Protein AF-A0A8J8MHI5-F1 (afdb_monomer)

Organism: NCBI:txid1348613

Foldseek 3Di:
DDPVLVVLVVLLVVLVVQLVLLVDVVSVVVQCVPPPDDPVSSVLSNVVSVLSNVLSVCVVVVVNVVSVVSVVVNVVVVVVVVVVVVVVVVVVVVVVVVVVVVVVVVVVVVVVVVVVVVVVVVVVVVVVVPCDVVVVVVVVPPPVDDDVVRVVVVVVD

Solvent-accessible surface area (backbone atoms only — not comparable to full-atom values): 8603 Å² total; per-residue (Å²): 136,55,74,69,56,55,52,42,52,51,49,32,51,49,15,50,49,43,38,58,38,56,72,36,72,68,43,50,48,55,46,38,73,73,64,48,93,46,76,64,52,50,52,49,47,35,51,52,14,49,49,42,36,52,39,38,53,29,52,74,74,65,42,52,70,61,34,53,52,52,51,50,55,51,50,54,53,50,54,51,50,52,56,55,47,56,54,51,53,50,50,55,52,51,50,53,52,51,50,53,52,50,52,52,52,51,50,52,52,54,50,50,53,52,49,52,53,49,49,54,51,49,53,50,51,50,51,61,67,65,56,48,70,63,68,61,48,56,66,71,69,64,75,79,67,76,51,74,66,56,53,55,56,63,75,72,111

Secondary structure (DSSP, 8-state):
--HHHHHHHHHHHHHHHHHHHTTSHHHHHHHHHHH-S-HHHHHHHHHHHHHHHHHHHHHHHT-HHHHHHHHHHHHHHHHHHHHHHHHHHHHHHHHHHHHHHHHHHHHHHHHHHHHHHHHHHHHHHHHHHHS-HHHHHHTTS---PPPHHHHHHHTT-

Sequence (157 aa):
MTQTQIILIFILLLGVGLSLSANNYIHSLVINIFLYHDPLSIIATRVIGLVLIVSSLLFIIGMYDICLIILSVVFITFTFLVIRGKTKAQRLARQREQELIKIHKNEIQARMHRMQQLRNKMDNKQKMRHVSPLSRMNRKWDDGRPTNQEIIDEFRK

pLDDT: mean 70.02, std 12.3, range [46.59, 90.94]

Radius of gyration: 42.69 Å; Cα contacts (8 Å, |Δi|>4): 58; chains: 1; bounding box: 102×30×107 Å

Mean predicted aligned error: 17.89 Å

Structure (mmCIF, N/CA/C/O backbone):
data_AF-A0A8J8MHI5-F1
#
_entry.id   AF-A0A8J8MHI5-F1
#
loop_
_atom_site.group_PDB
_atom_site.id
_atom_site.type_symbol
_atom_site.label_atom_id
_atom_site.label_alt_id
_atom_site.label_comp_id
_atom_site.label_asym_id
_atom_site.label_entity_id
_atom_site.label_seq_id
_atom_site.pdbx_PDB_ins_code
_atom_site.Cartn_x
_atom_site.Cartn_y
_atom_site.Cartn_z
_atom_site.occupancy
_atom_site.B_iso_or_equiv
_atom_site.auth_seq_id
_atom_site.auth_comp_id
_atom_site.auth_asym_id
_atom_site.auth_atom_id
_atom_site.pdbx_PDB_model_num
ATOM 1 N N . MET A 1 1 ? -30.467 -6.169 30.930 1.00 59.25 1 MET A N 1
ATOM 2 C CA . MET A 1 1 ? -29.606 -5.622 29.859 1.00 59.25 1 MET A CA 1
ATOM 3 C C . MET A 1 1 ? -30.479 -4.958 28.814 1.00 59.25 1 MET A C 1
ATOM 5 O O . MET A 1 1 ? -31.458 -5.566 28.400 1.00 59.25 1 MET A O 1
ATOM 9 N N . THR A 1 2 ? -30.157 -3.734 28.406 1.00 80.81 2 THR A N 1
ATOM 10 C CA . THR A 1 2 ? -30.856 -3.039 27.309 1.00 80.81 2 THR A CA 1
ATOM 11 C C . THR A 1 2 ? -30.296 -3.477 25.948 1.00 80.81 2 THR A C 1
ATOM 13 O O . THR A 1 2 ? -29.148 -3.914 25.865 1.00 80.81 2 THR A O 1
ATOM 16 N N . GLN A 1 3 ? -31.067 -3.346 24.859 1.00 76.44 3 GLN A N 1
ATOM 17 C CA . GLN A 1 3 ? -30.600 -3.677 23.495 1.00 76.44 3 GLN A CA 1
ATOM 18 C C . GLN A 1 3 ? -29.286 -2.963 23.129 1.00 76.44 3 GLN A C 1
ATOM 20 O O . GLN A 1 3 ? -28.407 -3.550 22.504 1.00 76.44 3 GLN A O 1
ATOM 25 N N . THR A 1 4 ? -29.108 -1.728 23.597 1.00 75.94 4 THR A N 1
ATOM 26 C CA . THR A 1 4 ? -27.874 -0.948 23.436 1.00 75.94 4 THR A CA 1
ATOM 27 C C . THR A 1 4 ? -26.653 -1.605 24.085 1.00 75.94 4 THR A C 1
ATOM 29 O O . THR A 1 4 ? -25.577 -1.608 23.495 1.00 75.94 4 THR A O 1
ATOM 32 N N . GLN A 1 5 ? -26.809 -2.230 25.255 1.00 75.44 5 GLN A N 1
ATOM 33 C CA . GLN A 1 5 ? -25.723 -2.949 25.930 1.00 75.44 5 GLN A CA 1
ATOM 34 C C . GLN A 1 5 ? -25.335 -4.233 25.187 1.00 75.44 5 GLN A C 1
ATOM 36 O O . GLN A 1 5 ? -24.156 -4.566 25.123 1.00 75.44 5 GLN A O 1
ATOM 41 N N . ILE A 1 6 ? -26.303 -4.933 24.586 1.00 80.00 6 ILE A N 1
ATOM 42 C CA . ILE A 1 6 ? -26.039 -6.137 23.778 1.00 80.00 6 ILE A CA 1
ATOM 43 C C . ILE A 1 6 ? -25.215 -5.773 22.536 1.00 80.00 6 ILE A C 1
ATOM 45 O O . ILE A 1 6 ? -24.222 -6.436 22.242 1.00 80.00 6 ILE A O 1
ATOM 49 N N . ILE A 1 7 ? -25.584 -4.688 21.847 1.00 80.88 7 ILE A N 1
ATOM 50 C CA . ILE A 1 7 ? -24.854 -4.191 20.672 1.00 80.88 7 ILE A CA 1
ATOM 51 C C . ILE A 1 7 ? -23.421 -3.792 21.053 1.00 80.88 7 ILE A C 1
ATOM 53 O O . ILE A 1 7 ? -22.479 -4.160 20.356 1.00 80.88 7 ILE A O 1
ATOM 57 N N . LEU A 1 8 ? -23.233 -3.104 22.182 1.00 76.81 8 LEU A N 1
ATOM 58 C CA . LEU A 1 8 ? -21.902 -2.720 22.667 1.00 76.81 8 LEU A CA 1
ATOM 59 C C . LEU A 1 8 ? -21.017 -3.927 22.976 1.00 76.81 8 LEU A C 1
ATOM 61 O O . LEU A 1 8 ? -19.854 -3.948 22.583 1.00 76.81 8 LEU A O 1
ATOM 65 N N . ILE A 1 9 ? -21.564 -4.951 23.631 1.00 78.69 9 ILE A N 1
ATOM 66 C CA . ILE A 1 9 ? -20.822 -6.186 23.916 1.00 78.69 9 ILE A CA 1
ATOM 67 C C . ILE A 1 9 ? -20.463 -6.914 22.619 1.00 78.69 9 ILE A C 1
ATOM 69 O O . ILE A 1 9 ? -19.349 -7.420 22.493 1.00 78.69 9 ILE A O 1
ATOM 73 N N . PHE A 1 10 ? -21.360 -6.926 21.633 1.00 80.81 10 PHE A N 1
ATOM 74 C CA . PHE A 1 10 ? -21.081 -7.512 20.324 1.00 80.81 10 PHE A CA 1
ATOM 75 C C . PHE A 1 10 ? -19.944 -6.782 19.590 1.00 80.81 10 PHE A C 1
ATOM 77 O O . PHE A 1 10 ? -19.039 -7.428 19.064 1.00 80.81 10 PHE A O 1
ATOM 84 N N . ILE A 1 11 ? -19.935 -5.444 19.609 1.00 79.19 11 ILE A N 1
ATOM 85 C CA . ILE A 1 11 ? -18.848 -4.631 19.035 1.00 79.19 11 ILE A CA 1
ATOM 86 C C . ILE A 1 11 ? -17.527 -4.888 19.773 1.00 79.19 11 ILE A C 1
ATOM 88 O O . ILE A 1 11 ? -16.478 -5.010 19.141 1.00 79.19 11 ILE A O 1
ATOM 92 N N . LEU A 1 12 ? -17.572 -5.026 21.099 1.00 79.06 12 LEU A N 1
ATOM 93 C CA . LEU A 1 12 ? -16.395 -5.302 21.920 1.00 79.06 12 LEU A CA 1
ATOM 94 C C . LEU A 1 12 ? -15.813 -6.692 21.609 1.00 79.06 12 LEU A C 1
ATOM 96 O O . LEU A 1 12 ? -14.605 -6.820 21.403 1.00 79.06 12 LEU A O 1
ATOM 100 N N . LEU A 1 13 ? -16.667 -7.711 21.472 1.00 78.19 13 LEU A N 1
ATOM 101 C CA . LEU A 1 13 ? -16.273 -9.056 21.037 1.00 78.19 13 LEU A CA 1
ATOM 102 C C . LEU A 1 13 ? -15.682 -9.054 19.622 1.00 78.19 13 LEU A C 1
ATOM 104 O O . LEU A 1 13 ? -14.667 -9.709 19.388 1.00 78.19 13 LEU A O 1
ATOM 108 N N . LEU A 1 14 ? -16.256 -8.280 18.697 1.00 78.44 14 LEU A N 1
ATOM 109 C CA . LEU A 1 14 ? -15.694 -8.078 17.359 1.00 78.44 14 LEU A CA 1
ATOM 110 C C . LEU A 1 14 ? -14.310 -7.420 17.413 1.00 78.44 14 LEU A C 1
ATOM 112 O O . LEU A 1 14 ? -13.394 -7.878 16.734 1.00 78.44 14 LEU A O 1
ATOM 116 N N . GLY A 1 15 ? -14.127 -6.385 18.237 1.00 72.19 15 GLY A N 1
ATOM 117 C CA . GLY A 1 15 ? -12.843 -5.699 18.404 1.00 72.19 15 GLY A CA 1
ATOM 118 C C . GLY A 1 15 ? -11.750 -6.611 18.971 1.00 72.19 15 GLY A C 1
ATOM 119 O O . GLY A 1 15 ? -10.621 -6.620 18.467 1.00 72.19 15 GLY A O 1
ATOM 120 N N . VAL A 1 16 ? -12.090 -7.432 19.970 1.00 74.25 16 VAL A N 1
ATOM 121 C CA . VAL A 1 16 ? -11.186 -8.449 20.534 1.00 74.25 16 VAL A CA 1
ATOM 122 C C . VAL A 1 16 ? -10.879 -9.528 19.498 1.00 74.25 16 VAL A C 1
ATOM 124 O O . VAL A 1 16 ? -9.712 -9.867 19.300 1.00 74.25 16 VAL A O 1
ATOM 127 N N . GLY A 1 17 ? -11.896 -10.010 18.778 1.00 72.06 17 GLY A N 1
ATOM 128 C CA . GLY A 1 17 ? -11.744 -10.986 17.702 1.00 72.06 17 GLY A CA 1
ATOM 129 C C . GLY A 1 17 ? -10.807 -10.492 16.602 1.00 72.06 17 GLY A C 1
ATOM 130 O O . GLY A 1 17 ? -9.865 -11.193 16.247 1.00 72.06 17 GLY A O 1
ATOM 131 N N . LEU A 1 18 ? -10.985 -9.257 16.126 1.00 68.19 18 LEU A N 1
ATOM 132 C CA . LEU A 1 18 ? -10.106 -8.621 15.138 1.00 68.19 18 LEU A CA 1
ATOM 133 C C . LEU A 1 18 ? -8.673 -8.450 15.657 1.00 68.19 18 LEU A C 1
ATOM 135 O O . LEU A 1 18 ? -7.723 -8.695 14.914 1.00 68.19 18 LEU A O 1
ATOM 139 N N . SER A 1 19 ? -8.500 -8.073 16.925 1.00 66.75 19 SER A N 1
ATOM 140 C CA . SER A 1 19 ? -7.175 -7.861 17.524 1.00 66.75 19 SER A CA 1
ATOM 141 C C . SER A 1 19 ? -6.402 -9.170 17.708 1.00 66.75 19 SER A C 1
ATOM 143 O O . SER A 1 19 ? -5.217 -9.237 17.378 1.00 66.75 19 SER A O 1
ATOM 145 N N . LEU A 1 20 ? -7.074 -10.228 18.176 1.00 67.38 20 LEU A N 1
ATOM 146 C CA . LEU A 1 20 ? -6.503 -11.574 18.295 1.00 67.38 20 LEU A CA 1
ATOM 147 C C . LEU A 1 20 ? -6.212 -12.173 16.917 1.00 67.38 20 LEU A C 1
ATOM 149 O O . LEU A 1 20 ? -5.148 -12.747 16.685 1.00 67.38 20 LEU A O 1
ATOM 153 N N . SER A 1 21 ? -7.138 -11.987 15.980 1.00 62.78 21 SER A N 1
ATOM 154 C CA . SER A 1 21 ? -7.021 -12.465 14.609 1.00 62.78 21 SER A CA 1
ATOM 155 C C . SER A 1 21 ? -5.874 -11.781 13.859 1.00 62.78 21 SER A C 1
ATOM 157 O O . SER A 1 21 ? -5.101 -12.450 13.182 1.00 62.78 21 SER A O 1
ATOM 159 N N . ALA A 1 22 ? -5.638 -10.485 14.081 1.00 59.56 22 ALA A N 1
ATOM 160 C CA . ALA A 1 22 ? -4.476 -9.759 13.556 1.00 59.56 22 ALA A CA 1
ATOM 161 C C . ALA A 1 22 ? -3.117 -10.216 14.140 1.00 59.56 22 ALA A C 1
ATOM 163 O O . ALA A 1 22 ? -2.061 -9.718 13.732 1.00 59.56 22 ALA A O 1
ATOM 164 N N . ASN A 1 23 ? -3.113 -11.142 15.103 1.00 60.72 23 ASN A N 1
ATOM 165 C CA . ASN A 1 23 ? -1.916 -11.840 15.574 1.00 60.72 23 ASN A CA 1
ATOM 166 C C . ASN A 1 23 ? -1.722 -13.213 14.907 1.00 60.72 23 ASN A C 1
ATOM 168 O O . ASN A 1 23 ? -0.687 -13.846 15.097 1.00 60.72 23 ASN A O 1
ATOM 172 N N . ASN A 1 24 ? -2.690 -13.661 14.105 1.00 63.28 24 ASN A N 1
ATOM 173 C CA . ASN A 1 24 ? -2.678 -14.946 13.426 1.00 63.28 24 ASN A CA 1
ATOM 174 C C . ASN A 1 24 ? -2.248 -14.797 11.954 1.00 63.28 24 ASN A C 1
ATOM 176 O O . ASN A 1 24 ? -2.714 -13.915 11.224 1.00 63.28 24 ASN A O 1
ATOM 180 N N . TYR A 1 25 ? -1.374 -15.693 11.493 1.00 53.59 25 TYR A N 1
ATOM 181 C CA . TYR A 1 25 ? -0.786 -15.669 10.147 1.00 53.59 25 TYR A CA 1
ATOM 182 C C . TYR A 1 25 ? -1.849 -15.786 9.037 1.00 53.59 25 TYR A C 1
ATOM 184 O O . TYR A 1 25 ? -1.707 -15.201 7.967 1.00 53.59 25 TYR A O 1
ATOM 192 N N . ILE A 1 26 ? -2.965 -16.467 9.320 1.00 53.38 26 ILE A N 1
ATOM 193 C CA . ILE A 1 26 ? -4.101 -16.638 8.399 1.00 53.38 26 ILE A CA 1
ATOM 194 C C . ILE A 1 26 ? -4.828 -15.310 8.146 1.00 53.38 26 ILE A C 1
ATOM 196 O O . ILE A 1 26 ? -5.236 -15.030 7.023 1.00 53.38 26 ILE A O 1
ATOM 200 N N . HIS A 1 27 ? -4.953 -14.445 9.151 1.00 54.28 27 HIS A N 1
ATOM 201 C CA . HIS A 1 27 ? -5.585 -13.140 8.959 1.00 54.28 27 HIS A CA 1
ATOM 202 C C . HIS A 1 27 ? -4.645 -12.155 8.265 1.00 54.28 27 HIS A C 1
ATOM 204 O O . HIS A 1 27 ? -5.087 -11.357 7.446 1.00 54.28 27 HIS A O 1
ATOM 210 N N . SER A 1 28 ? -3.339 -12.260 8.533 1.00 50.38 28 SER A N 1
ATOM 211 C CA . SER A 1 28 ? -2.312 -11.584 7.735 1.00 50.38 28 SER A CA 1
ATOM 212 C C . SER A 1 28 ? -2.408 -11.990 6.260 1.00 50.38 28 SER A C 1
ATOM 214 O O . SER A 1 28 ? -2.313 -11.129 5.397 1.00 50.38 28 SER A O 1
ATOM 216 N N . LEU A 1 29 ? -2.703 -13.265 5.965 1.00 47.56 29 LEU A N 1
ATOM 217 C CA . LEU A 1 29 ? -2.943 -13.774 4.610 1.00 47.56 29 LEU A CA 1
ATOM 218 C C . LEU A 1 29 ? -4.224 -13.194 3.976 1.00 47.56 29 LEU A C 1
ATOM 220 O O . LEU A 1 29 ? -4.180 -12.731 2.842 1.00 47.56 29 LEU A O 1
ATOM 224 N N . VAL A 1 30 ? -5.349 -13.164 4.701 1.00 52.47 30 VAL A N 1
ATOM 225 C CA . VAL A 1 30 ? -6.628 -12.610 4.200 1.00 52.47 30 VAL A CA 1
ATOM 226 C C . VAL A 1 30 ? -6.548 -11.092 3.997 1.00 52.47 30 VAL A C 1
ATOM 228 O O . VAL A 1 30 ? -7.014 -10.583 2.979 1.00 52.47 30 VAL A O 1
ATOM 231 N N . ILE A 1 31 ? -5.898 -10.362 4.909 1.00 53.69 31 ILE A N 1
ATOM 232 C CA . ILE A 1 31 ? -5.617 -8.930 4.737 1.00 53.69 31 ILE A CA 1
ATOM 233 C C . ILE A 1 31 ? -4.619 -8.719 3.592 1.00 53.69 31 ILE A C 1
ATOM 235 O O . ILE A 1 31 ? -4.828 -7.816 2.791 1.00 53.69 31 ILE A O 1
ATOM 239 N N . ASN A 1 32 ? -3.590 -9.564 3.444 1.00 46.59 32 ASN A N 1
ATOM 240 C CA . ASN A 1 32 ? -2.660 -9.510 2.305 1.00 46.59 32 ASN A CA 1
ATOM 241 C C . ASN A 1 32 ? -3.381 -9.652 0.964 1.00 46.59 32 ASN A C 1
ATOM 243 O O . ASN A 1 32 ? -3.015 -8.982 0.000 1.00 46.59 32 ASN A O 1
ATOM 247 N N . ILE A 1 33 ? -4.391 -10.525 0.902 1.00 50.97 33 ILE A N 1
ATOM 248 C CA . ILE A 1 33 ? -5.186 -10.761 -0.306 1.00 50.97 33 ILE A CA 1
ATOM 249 C C . ILE A 1 33 ? -6.039 -9.528 -0.655 1.00 50.97 33 ILE A C 1
ATOM 251 O O . ILE A 1 33 ? -6.195 -9.224 -1.835 1.00 50.97 33 ILE A O 1
ATOM 255 N N . PHE A 1 34 ? -6.548 -8.785 0.337 1.00 51.44 34 PHE A N 1
ATOM 256 C CA . PHE A 1 34 ? -7.437 -7.635 0.106 1.00 51.44 34 PHE A CA 1
ATOM 257 C C . PHE A 1 34 ? -6.760 -6.252 0.101 1.00 51.44 34 PHE A C 1
ATOM 259 O O . PHE A 1 34 ? -7.274 -5.335 -0.536 1.00 51.44 34 PHE A O 1
ATOM 266 N N . LEU A 1 35 ? -5.640 -6.059 0.804 1.00 52.84 35 LEU A N 1
ATOM 267 C CA . LEU A 1 35 ? -5.113 -4.727 1.154 1.00 52.84 35 LEU A CA 1
ATOM 268 C C . LEU A 1 35 ? -3.658 -4.472 0.744 1.00 52.84 35 LEU A C 1
ATOM 270 O O . LEU A 1 35 ? -3.062 -3.496 1.198 1.00 52.84 35 LEU A O 1
ATOM 274 N N . TYR A 1 36 ? -3.139 -5.258 -0.202 1.00 48.06 36 TYR A N 1
ATOM 275 C CA . TYR A 1 36 ? -1.755 -5.201 -0.672 1.00 48.06 36 TYR A CA 1
ATOM 276 C C . TYR A 1 36 ? -0.728 -5.575 0.408 1.00 48.06 36 TYR A C 1
ATOM 278 O O . TYR A 1 36 ? -0.928 -5.414 1.607 1.00 48.06 36 TYR A O 1
ATOM 286 N N . HIS A 1 37 ? 0.391 -6.094 -0.087 1.00 50.41 37 HIS A N 1
ATOM 287 C CA . HIS A 1 37 ? 1.470 -6.821 0.584 1.00 50.41 37 HIS A CA 1
ATOM 288 C C . HIS A 1 37 ? 2.284 -6.033 1.639 1.00 50.41 37 HIS A C 1
ATOM 290 O O . HIS A 1 37 ? 3.496 -6.211 1.738 1.00 50.41 37 HIS A O 1
ATOM 296 N N . ASP A 1 38 ? 1.672 -5.113 2.382 1.00 55.28 38 ASP A N 1
ATOM 297 C CA . ASP A 1 38 ? 2.380 -4.140 3.211 1.00 55.28 38 ASP A CA 1
ATOM 298 C C . ASP A 1 38 ? 2.209 -4.452 4.712 1.00 55.28 38 ASP A C 1
ATOM 300 O O . ASP A 1 38 ? 1.071 -4.558 5.182 1.00 55.28 38 ASP A O 1
ATOM 304 N N . PRO A 1 39 ? 3.289 -4.521 5.519 1.00 58.44 39 PRO A N 1
ATOM 305 C CA . PRO A 1 39 ? 3.210 -4.676 6.981 1.00 58.44 39 PRO A CA 1
ATOM 306 C C . PRO A 1 39 ? 2.397 -3.562 7.666 1.00 58.44 39 PRO A C 1
ATOM 308 O O . PRO A 1 39 ? 1.891 -3.737 8.775 1.00 58.44 39 PRO A O 1
ATOM 311 N N . LEU A 1 40 ? 2.208 -2.432 6.979 1.00 59.97 40 LEU A N 1
ATOM 312 C CA . LEU A 1 40 ? 1.317 -1.346 7.384 1.00 59.97 40 LEU A CA 1
ATOM 313 C C . LEU A 1 40 ? -0.152 -1.782 7.495 1.00 59.97 40 LEU A C 1
ATOM 315 O O . LEU A 1 40 ? -0.864 -1.250 8.343 1.00 59.97 40 LEU A O 1
ATOM 319 N N . SER A 1 41 ? -0.607 -2.750 6.694 1.00 61.06 41 SER A N 1
ATOM 320 C CA . SER A 1 41 ? -1.992 -3.247 6.723 1.00 61.06 41 SER A CA 1
ATOM 321 C C . SER A 1 41 ? -2.303 -4.033 8.007 1.00 61.06 41 SER A C 1
ATOM 323 O O . SER A 1 41 ? -3.358 -3.855 8.622 1.00 61.06 41 SER A O 1
ATOM 325 N N . ILE A 1 42 ? -1.344 -4.835 8.478 1.00 63.41 42 ILE A N 1
ATOM 326 C CA . ILE A 1 42 ? -1.441 -5.601 9.728 1.00 63.41 42 ILE A CA 1
ATOM 327 C C . ILE A 1 42 ? -1.481 -4.643 10.921 1.00 63.41 42 ILE A C 1
ATOM 329 O O . ILE A 1 42 ? -2.333 -4.772 11.801 1.00 63.41 42 ILE A O 1
ATOM 333 N N . ILE A 1 43 ? -0.591 -3.644 10.925 1.00 65.25 43 ILE A N 1
ATOM 334 C CA . ILE A 1 43 ? -0.551 -2.605 11.962 1.00 65.25 43 ILE A CA 1
ATOM 335 C C . ILE A 1 43 ? -1.864 -1.815 11.963 1.00 65.25 43 ILE A C 1
ATOM 337 O O . ILE A 1 43 ? -2.468 -1.651 13.020 1.00 65.25 43 ILE A O 1
ATOM 341 N N . ALA A 1 44 ? -2.356 -1.398 10.793 1.00 65.06 44 ALA A N 1
ATOM 342 C CA . ALA A 1 44 ? -3.619 -0.673 10.675 1.00 65.06 44 ALA A CA 1
ATOM 343 C C . ALA A 1 44 ? -4.802 -1.477 11.235 1.00 65.06 44 ALA A C 1
ATOM 345 O O . ALA A 1 44 ? -5.630 -0.923 11.954 1.00 65.06 44 ALA A O 1
ATOM 346 N N . THR A 1 45 ? -4.853 -2.788 10.990 1.00 67.56 45 THR A N 1
ATOM 347 C CA . THR A 1 45 ? -5.943 -3.636 11.498 1.00 67.56 45 THR A CA 1
ATOM 348 C C . THR A 1 45 ? -5.915 -3.762 13.024 1.00 67.56 45 THR A C 1
ATOM 350 O O . THR A 1 45 ? -6.962 -3.681 13.665 1.00 67.56 45 THR A O 1
ATOM 353 N N . ARG A 1 46 ? -4.725 -3.886 13.630 1.00 67.31 46 ARG A N 1
ATOM 354 C CA . ARG A 1 46 ? -4.571 -3.878 15.099 1.00 67.31 46 ARG A CA 1
ATOM 355 C C . ARG A 1 46 ? -5.001 -2.552 15.713 1.00 67.31 46 ARG A C 1
ATOM 357 O O . ARG A 1 46 ? -5.684 -2.545 16.731 1.00 67.31 46 ARG A O 1
ATOM 364 N N . VAL A 1 47 ? -4.619 -1.440 15.084 1.00 71.06 47 VAL A N 1
ATOM 365 C CA . VAL A 1 47 ? -5.000 -0.093 15.528 1.00 71.06 47 VAL A CA 1
ATOM 366 C C . VAL A 1 47 ? -6.520 0.075 15.464 1.00 71.06 47 VAL A C 1
ATOM 368 O O . VAL A 1 47 ? -7.111 0.538 16.431 1.00 71.06 47 VAL A O 1
ATOM 371 N N . ILE A 1 48 ? -7.170 -0.375 14.386 1.00 73.00 48 ILE A N 1
ATOM 372 C CA . ILE A 1 48 ? -8.637 -0.340 14.258 1.00 73.00 48 ILE A CA 1
ATOM 373 C C . ILE A 1 48 ? -9.311 -1.196 15.342 1.00 73.00 48 ILE A C 1
ATOM 375 O O . ILE A 1 48 ? -10.252 -0.733 15.984 1.00 73.00 48 ILE A O 1
ATOM 379 N N . GLY A 1 49 ? -8.816 -2.415 15.585 1.00 72.94 49 GLY A N 1
ATOM 380 C CA . GLY A 1 49 ? -9.338 -3.297 16.633 1.00 72.94 49 GLY A CA 1
ATOM 381 C C . GLY A 1 49 ? -9.233 -2.684 18.033 1.00 72.94 49 GLY A C 1
ATOM 382 O O . GLY A 1 49 ? -10.215 -2.669 18.773 1.00 72.94 49 GLY A O 1
ATOM 383 N N . LEU A 1 50 ? -8.079 -2.097 18.369 1.00 75.19 50 LEU A N 1
ATOM 384 C CA . LEU A 1 50 ? -7.871 -1.390 19.637 1.00 75.19 50 LEU A CA 1
ATOM 385 C C . LEU A 1 50 ? -8.791 -0.177 19.786 1.00 75.19 50 LEU A C 1
ATOM 387 O O . LEU A 1 50 ? -9.363 0.018 20.855 1.00 75.19 50 LEU A O 1
ATOM 391 N N . VAL A 1 51 ? -8.971 0.612 18.725 1.00 76.50 51 VAL A N 1
ATOM 392 C CA . VAL A 1 51 ? -9.877 1.769 18.744 1.00 76.50 51 VAL A CA 1
ATOM 393 C C . VAL A 1 51 ? -11.312 1.324 19.007 1.00 76.50 51 VAL A C 1
ATOM 395 O O . VAL A 1 51 ? -11.968 1.913 19.857 1.00 76.50 51 VAL A O 1
ATOM 398 N N . LEU A 1 52 ? -11.785 0.247 18.371 1.00 77.31 52 LEU A N 1
ATOM 399 C CA . LEU A 1 52 ? -13.124 -0.296 18.630 1.00 77.31 52 LEU A CA 1
ATOM 400 C C . LEU A 1 52 ? -13.302 -0.750 20.086 1.00 77.31 52 LEU A C 1
ATOM 402 O O . LEU A 1 52 ? -14.349 -0.487 20.682 1.00 77.31 52 LEU A O 1
ATOM 406 N N . ILE A 1 53 ? -12.286 -1.388 20.678 1.00 77.50 53 ILE A N 1
ATOM 407 C CA . ILE A 1 53 ? -12.312 -1.812 22.087 1.00 77.50 53 ILE A CA 1
ATOM 408 C C . ILE A 1 53 ? -12.368 -0.592 23.016 1.00 77.50 53 ILE A C 1
ATOM 410 O O . ILE A 1 53 ? -13.235 -0.523 23.889 1.00 77.50 53 ILE A O 1
ATOM 414 N N . VAL A 1 54 ? -11.479 0.385 22.812 1.00 79.75 54 VAL A N 1
ATOM 415 C CA . VAL A 1 54 ? -11.399 1.604 23.633 1.00 79.75 54 VAL A CA 1
ATOM 416 C C . VAL A 1 54 ? -12.679 2.429 23.510 1.00 79.75 54 VAL A C 1
ATOM 418 O O . VAL A 1 54 ? -13.237 2.845 24.523 1.00 79.75 54 VAL A O 1
ATOM 421 N N . SER A 1 55 ? -13.200 2.606 22.296 1.00 78.50 55 SER A N 1
ATOM 422 C CA . SER A 1 55 ? -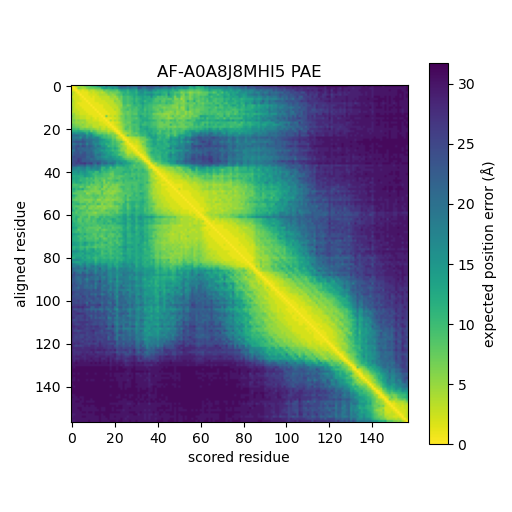14.463 3.305 22.056 1.00 78.50 55 SER A CA 1
ATOM 423 C C . SER A 1 55 ? -15.642 2.610 22.736 1.00 78.50 55 SER A C 1
ATOM 425 O O . SER A 1 55 ? -16.468 3.289 23.341 1.00 78.50 55 SER A O 1
ATOM 427 N N . SER A 1 56 ? -15.702 1.275 22.708 1.00 78.31 56 SER A N 1
ATOM 428 C CA . SER A 1 56 ? -16.765 0.510 23.378 1.00 78.31 56 SER A CA 1
ATOM 429 C C . SER A 1 56 ? -16.690 0.639 24.903 1.00 78.31 56 SER A C 1
ATOM 431 O O . SER A 1 56 ? -17.715 0.837 25.552 1.00 78.31 56 SER A O 1
ATOM 433 N N . LEU A 1 57 ? -15.484 0.597 25.480 1.00 79.75 57 LEU A N 1
ATOM 434 C CA . LEU A 1 57 ? -15.259 0.812 26.915 1.00 79.75 57 LEU A CA 1
ATOM 435 C C . LEU A 1 57 ? -15.661 2.223 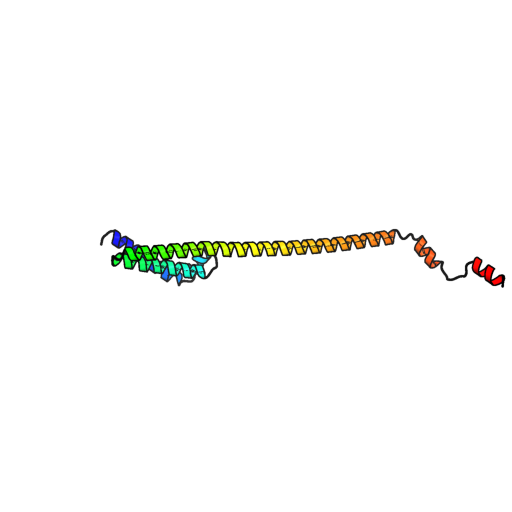27.357 1.00 79.75 57 LEU A C 1
ATOM 437 O O . LEU A 1 57 ? -16.365 2.377 28.352 1.00 79.75 57 LEU A O 1
ATOM 441 N N . LEU A 1 58 ? -15.264 3.248 26.601 1.00 82.94 58 LEU A N 1
ATOM 442 C CA . LEU A 1 58 ? -15.628 4.639 26.890 1.00 82.94 58 LEU A CA 1
ATOM 443 C C . LEU A 1 58 ? -17.140 4.861 26.829 1.00 82.94 58 LEU A C 1
ATOM 445 O O . LEU A 1 58 ? -17.684 5.607 27.640 1.00 82.94 58 LEU A O 1
ATOM 449 N N . PHE A 1 59 ? -17.822 4.174 25.912 1.00 78.88 59 PHE A N 1
ATOM 450 C CA . PHE A 1 59 ? -19.277 4.212 25.802 1.00 78.88 59 PHE A CA 1
ATOM 451 C C . PHE A 1 59 ? -19.966 3.555 27.010 1.00 78.88 59 PHE A C 1
ATOM 453 O O . PHE A 1 59 ? -20.965 4.073 27.497 1.00 78.88 59 PHE A O 1
ATOM 460 N N . ILE A 1 60 ? -19.415 2.453 27.537 1.00 79.25 60 ILE A N 1
ATOM 461 C CA . ILE A 1 60 ? -19.924 1.777 28.746 1.00 79.25 60 ILE A CA 1
ATOM 462 C C . ILE A 1 60 ? -19.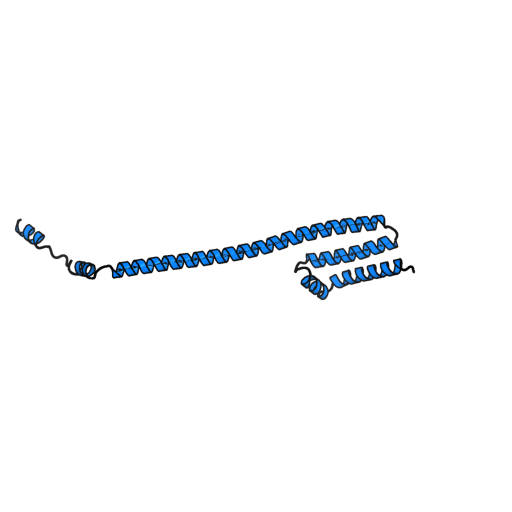741 2.651 29.996 1.00 79.25 60 ILE A C 1
ATOM 464 O O . ILE A 1 60 ? -20.621 2.684 30.852 1.00 79.25 60 ILE A O 1
ATOM 468 N N . ILE A 1 61 ? -18.622 3.375 30.091 1.00 83.94 61 ILE A N 1
ATOM 469 C CA . ILE A 1 61 ? -18.309 4.276 31.216 1.00 83.94 61 ILE A CA 1
ATOM 470 C C . ILE A 1 61 ? -19.098 5.603 31.117 1.00 83.94 61 ILE A C 1
ATOM 472 O O . ILE A 1 61 ? -19.147 6.368 32.076 1.00 83.94 61 ILE A O 1
ATOM 476 N N . GLY A 1 62 ? -19.763 5.873 29.985 1.00 81.19 62 GLY A N 1
ATOM 477 C CA . GLY A 1 62 ? -20.571 7.079 29.768 1.00 81.19 62 GLY A CA 1
ATOM 478 C C . GLY A 1 62 ? -19.775 8.306 29.305 1.00 81.19 62 GLY A C 1
ATOM 479 O O . GLY A 1 62 ? -20.292 9.419 29.324 1.00 81.19 62 GLY A O 1
ATOM 480 N N . MET A 1 63 ? -18.528 8.120 28.861 1.00 86.19 63 MET A N 1
ATOM 481 C CA . MET A 1 63 ? -17.630 9.184 28.386 1.00 86.19 63 MET A CA 1
ATOM 482 C C . MET A 1 63 ? -17.777 9.401 26.871 1.00 86.19 63 MET A C 1
ATOM 484 O O . MET A 1 63 ? -16.836 9.206 26.094 1.00 86.19 63 MET A O 1
ATOM 488 N N . TYR A 1 64 ? -18.980 9.779 26.435 1.00 80.81 64 TYR A N 1
ATOM 489 C CA . TYR A 1 64 ? -19.342 9.864 25.014 1.00 80.81 64 TYR A CA 1
ATOM 490 C C . TYR A 1 64 ? -18.529 10.908 24.236 1.00 80.81 64 TYR A C 1
ATOM 492 O O . TYR A 1 64 ? -18.074 10.622 23.127 1.00 80.81 64 TYR A O 1
ATOM 500 N N . ASP A 1 65 ? -18.273 12.073 24.834 1.00 82.50 65 ASP A N 1
ATOM 501 C CA . ASP A 1 65 ? -17.545 13.167 24.177 1.00 82.50 65 ASP A CA 1
ATOM 502 C C . ASP A 1 65 ? -16.102 12.770 23.837 1.00 82.50 65 ASP A C 1
ATOM 504 O O . ASP A 1 65 ? -15.621 12.994 22.726 1.00 82.50 65 ASP A O 1
ATOM 508 N N . ILE A 1 66 ? -15.425 12.084 24.765 1.00 81.44 66 ILE A N 1
ATOM 509 C CA . ILE A 1 66 ? -14.065 11.570 24.546 1.00 81.44 66 ILE A CA 1
ATOM 510 C C . ILE A 1 66 ? -14.063 10.498 23.451 1.00 81.44 66 ILE A C 1
ATOM 512 O O . ILE A 1 66 ? -13.157 10.465 22.616 1.00 81.44 66 ILE A O 1
ATOM 516 N N . CYS A 1 67 ? -15.086 9.641 23.420 1.00 81.06 67 CYS A N 1
ATOM 517 C CA . CYS A 1 67 ? -15.218 8.607 22.397 1.00 81.06 67 CYS A CA 1
ATOM 518 C C . CYS A 1 67 ? -15.325 9.215 20.987 1.00 81.06 67 CYS A C 1
ATOM 520 O O . CYS A 1 67 ? -14.630 8.768 20.069 1.00 81.06 67 CYS A O 1
ATOM 522 N N . LEU A 1 68 ? -16.120 10.280 20.825 1.00 80.19 68 LEU A N 1
ATOM 523 C CA . LEU A 1 68 ? -16.253 11.002 19.556 1.00 80.19 68 LEU A CA 1
ATOM 524 C C . LEU A 1 68 ? -14.937 11.665 19.124 1.00 80.19 68 LEU A C 1
ATOM 526 O O . LEU A 1 68 ? -14.556 11.562 17.955 1.00 80.19 68 LEU A O 1
ATOM 530 N N . ILE A 1 69 ? -14.206 12.283 20.058 1.00 84.94 69 ILE A N 1
ATOM 531 C CA . ILE A 1 69 ? -12.892 12.882 19.777 1.00 84.94 69 ILE A CA 1
ATOM 532 C C . ILE A 1 69 ? -11.913 11.813 19.275 1.00 84.94 69 ILE A C 1
ATOM 534 O O . ILE A 1 69 ? -11.309 11.990 18.217 1.00 84.94 69 ILE A O 1
ATOM 538 N N . ILE A 1 70 ? -11.793 10.678 19.968 1.00 82.38 70 ILE A N 1
ATOM 539 C CA . ILE A 1 70 ? -10.883 9.594 19.565 1.00 82.38 70 ILE A CA 1
ATOM 540 C C . ILE A 1 70 ? -11.253 9.055 18.179 1.00 82.38 70 ILE A C 1
ATOM 542 O O . ILE A 1 70 ? -10.377 8.925 17.321 1.00 82.38 70 ILE A O 1
ATOM 546 N N . LEU A 1 71 ? -12.540 8.798 17.925 1.00 82.31 71 LEU A N 1
ATOM 547 C CA . LEU A 1 71 ? -13.009 8.315 16.624 1.00 82.31 71 LEU A CA 1
ATOM 548 C C . LEU A 1 71 ? -12.682 9.301 15.496 1.00 82.31 71 LEU A C 1
ATOM 550 O O . LEU A 1 71 ? -12.206 8.881 14.441 1.00 82.31 71 LEU A O 1
ATOM 554 N N . SER A 1 72 ? -12.868 10.605 15.720 1.00 82.06 72 SER A N 1
ATOM 555 C CA . SER A 1 72 ? -12.540 11.632 14.723 1.00 82.06 72 SER A CA 1
ATOM 556 C C . SER A 1 72 ? -11.042 11.696 14.398 1.00 82.06 72 SER A C 1
ATOM 558 O O . SER A 1 72 ? -10.670 11.730 13.223 1.00 82.06 72 SER A O 1
ATOM 560 N N . VAL A 1 73 ? -10.165 11.626 15.407 1.00 83.94 73 VAL A N 1
ATOM 561 C CA . VAL A 1 73 ? -8.705 11.619 15.211 1.00 83.94 73 VAL A CA 1
ATOM 562 C C . VAL A 1 73 ? -8.272 10.379 14.431 1.00 83.94 73 VAL A C 1
ATOM 564 O O . VAL A 1 73 ? -7.473 10.471 13.492 1.00 83.94 73 VAL A O 1
ATOM 567 N N . VAL A 1 74 ? -8.830 9.216 14.769 1.00 81.19 74 VAL A N 1
ATOM 568 C CA . VAL A 1 74 ? -8.560 7.958 14.060 1.00 81.19 74 VAL A CA 1
ATOM 569 C C . VAL A 1 74 ? -9.045 8.036 12.613 1.00 81.19 74 VAL A C 1
ATOM 571 O O . VAL A 1 74 ? -8.331 7.634 11.698 1.00 81.19 74 VAL A O 1
ATOM 574 N N . PHE A 1 75 ? -10.218 8.617 12.371 1.00 81.56 75 PHE A N 1
ATOM 575 C CA . PHE A 1 75 ? -10.750 8.781 11.022 1.00 81.56 75 PHE A CA 1
ATOM 576 C C . PHE A 1 75 ? -9.882 9.707 10.154 1.00 81.56 75 PHE A C 1
ATOM 578 O O . PHE A 1 75 ? -9.561 9.369 9.010 1.00 81.56 75 PHE A O 1
ATOM 585 N N . ILE A 1 76 ? -9.441 10.847 10.697 1.00 83.31 76 ILE A N 1
ATOM 586 C CA . ILE A 1 76 ? -8.560 11.793 9.991 1.00 83.31 76 ILE A CA 1
ATOM 587 C C . ILE A 1 76 ? -7.217 11.132 9.667 1.00 83.31 76 ILE A C 1
ATOM 589 O O . ILE A 1 76 ? -6.747 11.193 8.528 1.00 83.31 76 ILE A O 1
ATOM 593 N N . THR A 1 77 ? -6.608 10.457 10.645 1.00 79.25 77 THR A N 1
ATOM 594 C CA . THR A 1 77 ? -5.321 9.771 10.454 1.00 79.25 77 THR A CA 1
ATOM 595 C C . THR A 1 77 ? -5.424 8.618 9.458 1.00 79.25 77 THR A C 1
ATOM 597 O O . THR A 1 77 ? -4.553 8.482 8.596 1.00 79.25 77 THR A O 1
ATOM 600 N N . PHE A 1 78 ? -6.508 7.840 9.492 1.00 75.94 78 PHE A N 1
ATOM 601 C CA . PHE A 1 78 ? -6.761 6.784 8.514 1.00 75.94 78 PHE A CA 1
ATOM 602 C C . PHE A 1 78 ? -6.924 7.350 7.100 1.00 75.94 78 PHE A C 1
ATOM 604 O O . PHE A 1 78 ? -6.272 6.885 6.165 1.00 75.94 78 PHE A O 1
ATOM 611 N N . THR A 1 79 ? -7.717 8.412 6.945 1.00 75.25 79 THR A N 1
ATOM 612 C CA . THR A 1 79 ? -7.911 9.094 5.656 1.00 75.25 79 THR A CA 1
ATOM 613 C C . THR A 1 79 ? -6.581 9.607 5.100 1.00 75.25 79 THR A C 1
ATOM 615 O O . THR A 1 79 ? -6.258 9.380 3.931 1.00 75.25 79 THR A O 1
ATOM 618 N N . PHE A 1 80 ? -5.756 10.222 5.951 1.00 77.12 80 PHE A N 1
ATOM 619 C CA . PHE A 1 80 ? -4.419 10.682 5.582 1.00 77.12 80 PHE A CA 1
ATOM 620 C C . PHE A 1 80 ? -3.508 9.530 5.127 1.00 77.12 80 PHE A C 1
ATOM 622 O O . PHE A 1 80 ? -2.836 9.634 4.095 1.00 77.12 80 PHE A O 1
ATOM 629 N N . LEU A 1 81 ? -3.505 8.408 5.854 1.00 69.56 81 LEU A N 1
ATOM 630 C CA . LEU A 1 81 ? -2.724 7.222 5.497 1.00 69.56 81 LEU A CA 1
ATOM 631 C C . LEU A 1 81 ? -3.178 6.605 4.171 1.00 69.56 81 LEU A C 1
ATOM 633 O O . LEU A 1 81 ? -2.324 6.259 3.356 1.00 69.56 81 LEU A O 1
ATOM 637 N N . VAL A 1 82 ? -4.484 6.523 3.906 1.00 68.94 82 VAL A N 1
ATOM 638 C CA . VAL A 1 82 ? -5.024 6.005 2.636 1.00 68.94 82 VAL A CA 1
ATOM 639 C C . VAL A 1 82 ? -4.590 6.877 1.456 1.00 68.94 82 VAL A C 1
ATOM 641 O O . VAL A 1 82 ? -4.131 6.355 0.437 1.00 68.94 82 VAL A O 1
ATOM 644 N N . ILE A 1 83 ? -4.670 8.205 1.588 1.00 71.12 83 ILE A N 1
ATOM 645 C CA . ILE A 1 83 ? -4.221 9.142 0.545 1.00 71.12 83 ILE A CA 1
ATOM 646 C C . ILE A 1 83 ? -2.710 8.988 0.298 1.00 71.12 83 ILE A C 1
ATOM 648 O O . ILE A 1 83 ? -2.250 8.902 -0.848 1.00 71.12 83 ILE A O 1
ATOM 652 N N . ARG A 1 84 ? -1.917 8.884 1.371 1.00 68.75 84 ARG A N 1
ATOM 653 C CA . ARG A 1 84 ? -0.461 8.692 1.284 1.00 68.75 84 ARG A CA 1
ATOM 654 C C . ARG A 1 84 ? -0.073 7.309 0.737 1.00 68.75 84 ARG A C 1
ATOM 656 O O . ARG A 1 84 ? 0.934 7.180 0.043 1.00 68.75 84 ARG A O 1
ATOM 663 N N . GLY A 1 85 ? -0.869 6.280 1.010 1.00 62.44 85 GLY A N 1
ATOM 664 C CA . GLY A 1 85 ? -0.693 4.926 0.482 1.00 62.44 85 GLY A CA 1
ATOM 665 C C . GLY A 1 85 ? -0.954 4.864 -1.022 1.00 62.44 85 GLY A C 1
ATOM 666 O O . GLY A 1 85 ? -0.099 4.399 -1.778 1.00 62.44 85 GLY A O 1
ATOM 667 N N . LYS A 1 86 ? -2.077 5.436 -1.483 1.00 62.66 86 LYS A N 1
ATOM 668 C CA . LYS A 1 86 ? -2.420 5.521 -2.916 1.00 62.66 86 LYS A CA 1
ATOM 669 C C . LYS A 1 86 ? -1.336 6.233 -3.728 1.00 62.66 86 LYS A C 1
ATOM 671 O O . LYS A 1 86 ? -0.975 5.775 -4.809 1.00 62.66 86 LYS A O 1
ATOM 676 N N . THR A 1 87 ? -0.764 7.311 -3.192 1.00 63.41 87 THR A N 1
ATOM 677 C CA . THR A 1 87 ? 0.313 8.055 -3.869 1.00 63.41 87 THR A CA 1
ATOM 678 C C . THR A 1 87 ? 1.624 7.269 -3.953 1.00 63.41 87 THR A C 1
ATOM 680 O O . THR A 1 87 ? 2.310 7.351 -4.973 1.00 63.41 87 THR A O 1
ATOM 683 N N . LYS A 1 88 ? 1.977 6.463 -2.942 1.00 60.84 88 LYS A N 1
ATOM 684 C CA . LYS A 1 88 ? 3.141 5.560 -3.018 1.00 60.84 88 LYS A CA 1
ATOM 685 C C . LYS A 1 88 ? 2.938 4.432 -4.030 1.00 60.84 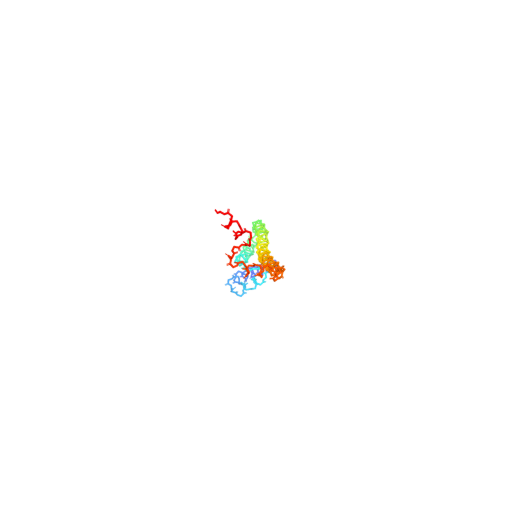88 LYS A C 1
ATOM 687 O O . LYS A 1 88 ? 3.826 4.207 -4.850 1.00 60.84 88 LYS A O 1
ATOM 692 N N . ALA A 1 89 ? 1.776 3.779 -4.019 1.00 60.22 89 ALA A N 1
ATOM 693 C CA . ALA A 1 89 ? 1.454 2.715 -4.970 1.00 60.22 89 ALA A CA 1
ATOM 694 C C . ALA A 1 89 ? 1.480 3.225 -6.423 1.00 60.22 89 ALA A C 1
ATOM 696 O O . ALA A 1 89 ? 2.080 2.597 -7.294 1.00 60.22 89 ALA A O 1
ATOM 697 N N . GLN A 1 90 ? 0.931 4.420 -6.672 1.00 61.25 90 GLN A N 1
ATOM 698 C CA . GLN A 1 90 ? 1.001 5.070 -7.984 1.00 61.25 90 GLN A CA 1
ATOM 699 C C . GLN A 1 90 ? 2.435 5.409 -8.408 1.00 61.25 90 GLN A C 1
ATOM 701 O O . GLN A 1 90 ? 2.772 5.267 -9.582 1.00 61.25 90 GLN A O 1
ATOM 706 N N . ARG A 1 91 ? 3.298 5.844 -7.481 1.00 67.75 91 ARG A N 1
ATOM 707 C CA . ARG A 1 91 ? 4.715 6.106 -7.788 1.00 67.75 91 ARG A CA 1
ATOM 708 C C . ARG A 1 91 ? 5.463 4.829 -8.173 1.00 67.75 91 ARG A C 1
ATOM 710 O O . ARG A 1 91 ? 6.201 4.853 -9.150 1.00 67.75 91 ARG A O 1
ATOM 717 N N . LEU A 1 92 ? 5.237 3.729 -7.455 1.00 70.38 92 LEU A N 1
ATOM 718 C CA . LEU A 1 92 ? 5.830 2.422 -7.762 1.00 70.38 92 LEU A CA 1
ATOM 719 C C . LEU A 1 92 ? 5.360 1.872 -9.115 1.00 70.38 92 LEU A C 1
ATOM 721 O O . LEU A 1 92 ? 6.176 1.373 -9.888 1.00 70.38 92 LEU A O 1
ATOM 725 N N . ALA A 1 93 ? 4.070 2.011 -9.433 1.00 69.69 93 ALA A N 1
ATOM 726 C CA . ALA A 1 93 ? 3.537 1.628 -10.740 1.00 69.69 93 ALA A CA 1
ATOM 727 C C . ALA A 1 93 ? 4.193 2.436 -11.874 1.00 69.69 93 ALA A C 1
ATOM 729 O O . ALA A 1 93 ? 4.704 1.852 -12.828 1.00 69.69 93 ALA A O 1
ATOM 730 N N . ARG A 1 94 ? 4.292 3.765 -11.718 1.00 69.00 94 ARG A N 1
ATOM 731 C CA . ARG A 1 94 ? 4.961 4.638 -12.699 1.00 69.00 94 ARG A CA 1
ATOM 732 C C . ARG A 1 94 ? 6.450 4.328 -12.860 1.00 69.00 94 ARG A C 1
ATOM 734 O O . ARG A 1 94 ? 6.964 4.429 -13.967 1.00 69.00 94 ARG A O 1
ATOM 741 N N . GLN A 1 95 ? 7.151 3.948 -11.790 1.00 71.25 95 GLN A N 1
ATOM 742 C CA . GLN A 1 95 ? 8.559 3.543 -11.878 1.00 71.25 95 GLN A CA 1
ATOM 743 C C . GLN A 1 95 ? 8.732 2.271 -12.714 1.00 71.25 95 GLN A C 1
ATOM 745 O O . GLN A 1 95 ? 9.587 2.245 -13.596 1.00 71.25 95 GLN A O 1
ATOM 750 N N . ARG A 1 96 ? 7.884 1.255 -12.509 1.00 72.25 96 ARG A N 1
ATOM 751 C CA . ARG A 1 96 ? 7.915 0.027 -13.322 1.00 72.25 96 ARG A CA 1
ATOM 752 C C . ARG A 1 96 ? 7.598 0.297 -14.791 1.00 72.25 96 ARG A C 1
ATOM 754 O O . ARG A 1 96 ? 8.267 -0.241 -15.667 1.00 72.25 96 ARG A O 1
ATOM 761 N N . GLU A 1 97 ? 6.623 1.160 -15.071 1.00 71.50 97 GLU A N 1
ATOM 762 C CA . GLU A 1 97 ? 6.324 1.584 -16.445 1.00 71.50 97 GLU A CA 1
ATOM 763 C C . GLU A 1 97 ? 7.520 2.297 -17.092 1.00 71.50 97 GLU A C 1
ATOM 765 O O . GLU A 1 97 ? 7.880 1.996 -18.229 1.00 71.50 97 GLU A O 1
ATOM 770 N N . GLN A 1 98 ? 8.190 3.194 -16.364 1.00 75.81 98 GLN A N 1
ATOM 771 C CA . GLN A 1 98 ? 9.384 3.882 -16.861 1.00 75.81 98 GLN A CA 1
ATOM 772 C C . GLN A 1 98 ? 10.557 2.928 -17.115 1.00 75.81 98 GLN A C 1
ATOM 774 O O . GLN A 1 98 ? 11.271 3.093 -18.107 1.00 75.81 98 GLN A O 1
ATOM 779 N N . GLU A 1 99 ? 10.756 1.920 -16.265 1.00 79.00 99 GLU A N 1
ATOM 780 C CA . GLU A 1 99 ? 11.772 0.885 -16.480 1.00 79.00 99 GLU A CA 1
ATOM 781 C C . GLU A 1 99 ? 11.479 0.050 -17.730 1.00 79.00 99 GLU A C 1
ATOM 783 O O . GLU A 1 99 ? 12.375 -0.145 -18.553 1.00 79.00 99 GLU A O 1
ATOM 788 N N . LEU A 1 100 ? 10.225 -0.364 -17.937 1.00 80.88 100 LEU A N 1
ATOM 789 C CA . LEU A 1 100 ? 9.807 -1.092 -19.140 1.00 80.88 100 LEU A CA 1
ATOM 790 C C . LEU A 1 100 ? 10.012 -0.260 -20.412 1.00 80.88 100 LEU A C 1
ATOM 792 O O . LEU A 1 100 ? 10.568 -0.755 -21.395 1.00 80.88 100 LEU A O 1
ATOM 796 N N . ILE A 1 101 ? 9.647 1.025 -20.382 1.00 83.00 101 ILE A N 1
ATOM 797 C CA . ILE A 1 101 ? 9.880 1.953 -21.499 1.00 83.00 101 ILE A CA 1
ATOM 798 C C . ILE A 1 101 ? 11.382 2.098 -21.778 1.00 83.00 101 ILE A C 1
ATOM 800 O O . ILE A 1 101 ? 11.800 2.108 -22.937 1.00 83.00 101 ILE A O 1
ATOM 804 N N . LYS A 1 102 ? 12.217 2.176 -20.735 1.00 85.94 102 LYS A N 1
ATOM 805 C CA . LYS A 1 102 ? 13.676 2.277 -20.876 1.00 85.94 102 LYS A CA 1
ATOM 806 C C . LYS A 1 102 ? 14.275 1.015 -21.501 1.00 85.94 102 LYS A C 1
ATOM 808 O O . LYS A 1 102 ? 15.116 1.131 -22.391 1.00 85.94 102 LYS A O 1
ATOM 813 N N . ILE A 1 103 ? 13.822 -0.169 -21.086 1.00 87.88 103 ILE A N 1
ATOM 814 C CA . ILE A 1 103 ? 14.240 -1.450 -21.675 1.00 87.88 103 ILE A CA 1
ATOM 815 C C . ILE A 1 103 ? 13.866 -1.492 -23.158 1.00 87.88 103 ILE A C 1
ATOM 817 O O . ILE A 1 103 ? 14.722 -1.766 -24.000 1.00 87.88 103 ILE A O 1
ATOM 821 N N . HIS A 1 104 ? 12.624 -1.143 -23.495 1.00 82.19 104 HIS A N 1
ATOM 822 C CA . HIS A 1 104 ? 12.159 -1.174 -24.879 1.00 82.19 104 HIS A CA 1
ATOM 823 C C . HIS A 1 104 ? 12.899 -0.157 -25.762 1.00 82.19 104 HIS A C 1
ATOM 825 O O . HIS A 1 104 ? 13.307 -0.472 -26.879 1.00 82.19 104 HIS A O 1
ATOM 831 N N . LYS A 1 105 ? 13.172 1.047 -25.240 1.00 89.12 105 LYS A N 1
ATOM 832 C CA . LYS A 1 105 ? 13.979 2.063 -25.932 1.00 89.12 105 LYS A CA 1
ATOM 833 C C . LYS A 1 105 ? 15.400 1.567 -26.216 1.00 89.12 105 LYS A C 1
ATOM 835 O O . LYS A 1 105 ? 15.897 1.755 -27.327 1.00 89.12 105 LYS A O 1
ATOM 840 N N . ASN A 1 106 ? 16.031 0.904 -25.248 1.00 90.94 106 ASN A N 1
ATOM 841 C CA . ASN A 1 106 ? 17.357 0.312 -25.430 1.00 90.94 106 ASN A CA 1
ATOM 842 C C . ASN A 1 106 ? 17.340 -0.799 -26.489 1.00 90.94 106 ASN A C 1
ATOM 844 O O . ASN A 1 106 ? 18.253 -0.878 -27.312 1.00 90.94 106 ASN A O 1
ATOM 848 N N . GLU A 1 107 ? 16.295 -1.629 -26.510 1.00 88.56 107 GLU A N 1
ATOM 849 C CA . GLU A 1 107 ? 16.143 -2.682 -27.514 1.00 88.56 107 GLU A CA 1
ATOM 850 C C . GLU A 1 107 ? 15.980 -2.104 -28.928 1.00 88.56 107 GLU A C 1
ATOM 852 O O . GLU A 1 107 ? 16.656 -2.542 -29.863 1.00 88.56 107 GLU A O 1
ATOM 857 N N . ILE A 1 108 ? 15.148 -1.069 -29.087 1.00 87.69 108 ILE A N 1
ATOM 858 C CA . ILE A 1 108 ? 14.972 -0.359 -30.361 1.00 87.69 108 ILE A CA 1
ATOM 859 C C . ILE A 1 108 ? 16.299 0.253 -30.823 1.00 87.69 108 ILE A C 1
ATOM 861 O O . ILE A 1 108 ? 16.678 0.104 -31.986 1.00 87.69 108 ILE A O 1
ATOM 865 N N . GLN A 1 109 ? 17.047 0.892 -29.921 1.00 90.31 109 GLN A N 1
ATOM 866 C CA . GLN A 1 109 ? 18.341 1.493 -30.245 1.00 90.31 109 GLN A CA 1
ATOM 867 C C . GLN A 1 109 ? 19.375 0.439 -30.669 1.00 90.31 109 GLN A C 1
ATOM 869 O O . GLN A 1 109 ? 20.088 0.632 -31.658 1.00 90.31 109 GLN A O 1
ATOM 874 N N . ALA A 1 110 ? 19.412 -0.712 -29.993 1.00 89.56 110 ALA A N 1
ATOM 875 C CA . ALA A 1 110 ? 20.270 -1.830 -30.373 1.00 89.56 110 ALA A CA 1
ATOM 876 C C . ALA A 1 110 ? 19.897 -2.403 -31.753 1.00 89.56 110 ALA A C 1
ATOM 878 O O . ALA A 1 110 ? 20.779 -2.685 -32.571 1.00 89.56 110 ALA A O 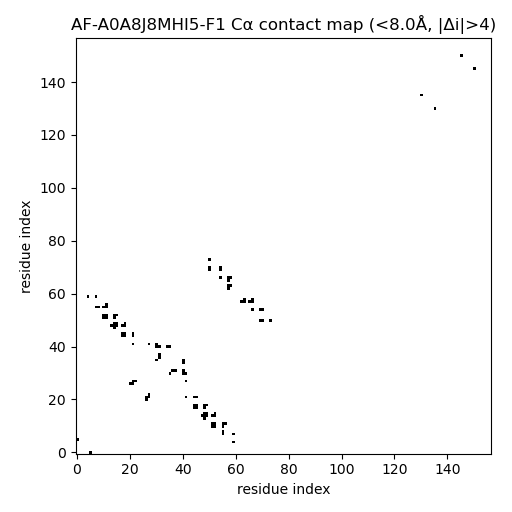1
ATOM 879 N N . ARG A 1 111 ? 18.597 -2.540 -32.051 1.00 89.00 111 ARG A N 1
ATOM 880 C CA . ARG A 1 111 ? 18.111 -2.983 -33.369 1.00 89.00 111 ARG A CA 1
ATOM 881 C C . ARG A 1 111 ? 18.451 -1.975 -34.470 1.00 89.00 111 ARG A C 1
ATOM 883 O O . ARG A 1 111 ? 18.927 -2.390 -35.525 1.00 89.00 111 ARG A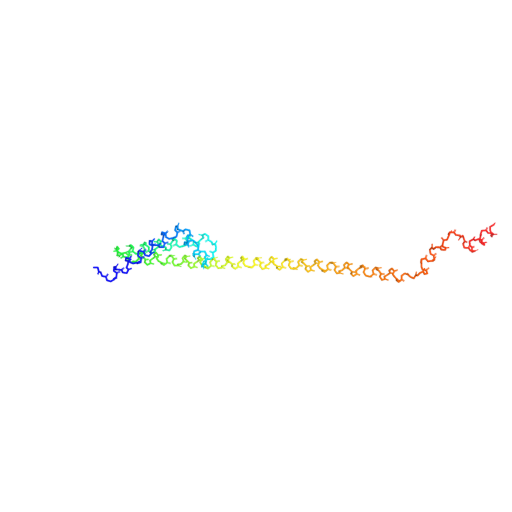 O 1
ATOM 890 N N . MET A 1 112 ? 18.294 -0.672 -34.221 1.00 88.75 112 MET A N 1
ATOM 891 C CA . MET A 1 112 ? 18.707 0.378 -35.163 1.00 88.75 112 MET A CA 1
ATOM 892 C C . MET A 1 112 ? 20.202 0.307 -35.473 1.00 88.75 112 MET A C 1
ATOM 894 O O . MET A 1 112 ? 20.583 0.322 -36.642 1.00 88.75 112 MET A O 1
ATOM 898 N N . HIS A 1 113 ? 21.045 0.145 -34.452 1.00 87.31 113 HIS A N 1
ATOM 899 C CA . HIS A 1 113 ? 22.488 0.019 -34.648 1.00 87.31 113 HIS A CA 1
ATOM 900 C C . HIS A 1 113 ? 22.845 -1.205 -35.509 1.00 87.31 113 HIS A C 1
ATOM 902 O O . HIS A 1 113 ? 23.652 -1.107 -36.435 1.00 87.31 113 HIS A O 1
ATOM 908 N N . ARG A 1 114 ? 22.192 -2.355 -35.279 1.00 87.94 114 ARG A N 1
ATOM 909 C CA . ARG A 1 114 ? 22.368 -3.553 -36.122 1.00 87.94 114 ARG A CA 1
ATOM 910 C C . ARG A 1 114 ? 21.924 -3.322 -37.567 1.00 87.94 114 ARG A C 1
ATOM 912 O O . ARG A 1 114 ? 22.631 -3.739 -38.482 1.00 87.94 114 ARG A O 1
ATOM 919 N N . MET A 1 115 ? 20.796 -2.644 -37.790 1.00 85.31 115 MET A N 1
ATOM 920 C CA . MET A 1 115 ? 20.344 -2.301 -39.145 1.00 85.31 115 MET A CA 1
ATOM 921 C C . MET A 1 115 ? 21.331 -1.381 -39.861 1.00 85.31 115 MET A C 1
ATOM 923 O O . MET A 1 115 ? 21.637 -1.603 -41.030 1.00 85.31 115 MET A O 1
ATOM 927 N N . GLN A 1 116 ? 21.880 -0.388 -39.163 1.00 87.94 116 GLN A N 1
ATOM 928 C CA . GLN A 1 116 ? 22.864 0.523 -39.740 1.00 87.94 116 GLN A CA 1
ATOM 929 C C . GLN A 1 116 ? 24.163 -0.209 -40.108 1.00 87.94 116 GLN A C 1
ATOM 931 O O . GLN A 1 116 ? 24.709 -0.001 -41.190 1.00 87.94 116 GLN A O 1
ATOM 936 N N . GLN A 1 117 ? 24.615 -1.145 -39.268 1.00 88.12 117 GLN A N 1
ATOM 937 C CA . GLN A 1 117 ? 25.747 -2.017 -39.592 1.00 88.12 117 GLN A CA 1
ATOM 938 C C . GLN A 1 117 ? 25.470 -2.921 -40.800 1.00 88.12 117 GLN A C 1
ATOM 940 O O . GLN A 1 117 ? 26.346 -3.090 -41.649 1.00 88.12 117 GLN A O 1
ATOM 945 N N . LEU A 1 118 ? 24.269 -3.499 -40.900 1.00 85.19 118 LEU A N 1
ATOM 946 C CA . LEU A 1 118 ? 23.860 -4.304 -42.054 1.00 85.19 118 LEU A CA 1
ATOM 947 C C . LEU A 1 118 ? 23.831 -3.469 -43.335 1.00 85.19 118 LEU A C 1
ATOM 949 O O . LEU A 1 118 ? 24.366 -3.912 -44.349 1.00 85.19 118 LEU A O 1
ATOM 953 N N . ARG A 1 119 ? 23.289 -2.248 -43.279 1.00 83.69 119 ARG A N 1
ATOM 954 C CA . ARG A 1 119 ? 23.278 -1.313 -44.410 1.00 83.69 119 ARG A CA 1
ATOM 955 C C . ARG A 1 119 ? 24.693 -0.986 -44.879 1.00 83.69 119 ARG A C 1
ATOM 957 O O . ARG A 1 119 ? 24.998 -1.193 -46.046 1.00 83.69 119 ARG A O 1
ATOM 964 N N . ASN A 1 120 ? 25.590 -0.629 -43.960 1.00 83.44 120 ASN A N 1
ATOM 965 C CA . ASN A 1 120 ? 26.993 -0.362 -44.290 1.00 83.44 120 ASN A CA 1
ATOM 966 C C . ASN A 1 120 ? 27.696 -1.593 -44.892 1.00 83.44 120 ASN A C 1
ATOM 968 O 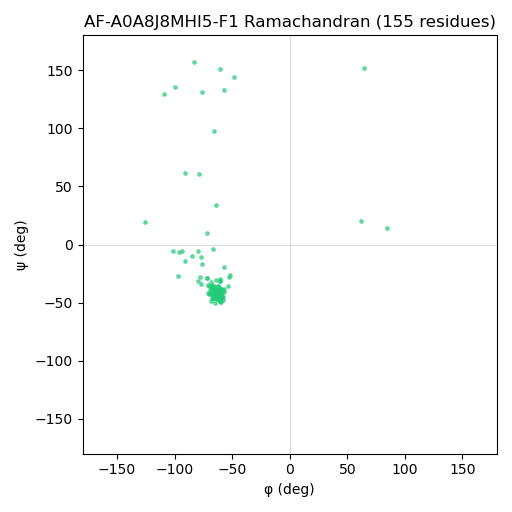O . ASN A 1 120 ? 28.501 -1.467 -45.814 1.00 83.44 120 ASN A O 1
ATOM 972 N N . LYS A 1 121 ? 27.390 -2.805 -44.402 1.00 80.62 121 LYS A N 1
ATOM 973 C CA . LYS A 1 121 ? 27.909 -4.055 -44.982 1.00 80.62 121 LYS A CA 1
ATOM 974 C C . LYS A 1 121 ? 27.374 -4.302 -46.395 1.00 80.62 121 LYS A C 1
ATOM 976 O O . LYS A 1 121 ? 28.142 -4.748 -47.245 1.00 80.62 121 LYS A O 1
ATOM 981 N N . MET A 1 122 ? 26.096 -4.024 -46.655 1.00 78.50 122 MET A N 1
ATOM 982 C CA . MET A 1 122 ? 25.507 -4.143 -47.992 1.00 78.50 122 MET A CA 1
ATOM 983 C C . MET A 1 122 ? 26.103 -3.119 -48.958 1.00 78.50 122 MET A C 1
ATOM 985 O O . MET A 1 122 ? 26.546 -3.516 -50.033 1.00 78.50 122 MET A O 1
ATOM 989 N N . ASP A 1 123 ? 26.229 -1.857 -48.546 1.00 74.62 123 ASP A N 1
ATOM 990 C CA . ASP A 1 123 ? 26.826 -0.792 -49.360 1.00 74.62 123 ASP A CA 1
ATOM 991 C C . ASP A 1 123 ? 28.293 -1.099 -49.691 1.00 74.62 123 ASP A C 1
ATOM 993 O O . ASP A 1 123 ? 28.724 -0.959 -50.836 1.00 74.62 123 ASP A O 1
ATOM 997 N N . ASN A 1 124 ? 29.067 -1.612 -48.728 1.00 73.62 124 ASN A N 1
ATOM 998 C CA . ASN A 1 124 ? 30.444 -2.044 -48.974 1.00 73.62 124 ASN A CA 1
ATOM 999 C C . ASN A 1 124 ? 30.513 -3.263 -49.904 1.00 73.62 124 ASN A C 1
ATOM 1001 O O . ASN A 1 124 ? 31.372 -3.316 -50.783 1.00 73.62 124 ASN A O 1
ATOM 1005 N N . LYS A 1 125 ? 29.599 -4.231 -49.766 1.00 66.81 125 LYS A N 1
ATOM 1006 C CA . LYS A 1 125 ? 29.527 -5.397 -50.659 1.00 66.81 125 LYS A CA 1
ATOM 1007 C C . LYS A 1 125 ? 29.124 -4.996 -52.081 1.00 66.81 125 LYS A C 1
ATOM 1009 O O . LYS A 1 125 ? 29.647 -5.562 -53.040 1.00 66.81 125 LYS A O 1
ATOM 1014 N N . GLN A 1 126 ? 28.238 -4.014 -52.229 1.00 66.50 126 GLN A N 1
ATOM 1015 C CA . GLN A 1 126 ? 27.821 -3.478 -53.521 1.00 66.50 126 GLN A CA 1
ATOM 1016 C C . GLN A 1 126 ? 28.947 -2.669 -54.173 1.00 66.50 126 GLN A C 1
ATOM 1018 O O . GLN A 1 126 ? 29.242 -2.896 -55.343 1.00 66.50 126 GLN A O 1
ATOM 1023 N N . LYS A 1 127 ? 29.673 -1.844 -53.404 1.00 60.28 127 LYS A N 1
ATOM 1024 C CA . LYS A 1 127 ? 30.909 -1.188 -53.863 1.00 60.28 127 LYS A CA 1
ATOM 1025 C C . LYS A 1 127 ? 31.953 -2.206 -54.321 1.00 60.28 127 LYS A C 1
ATOM 1027 O O . LYS A 1 127 ? 32.485 -2.053 -55.409 1.00 60.28 127 LYS A O 1
ATOM 1032 N N . MET A 1 128 ? 32.189 -3.287 -53.569 1.00 59.50 128 MET A N 1
ATOM 1033 C CA . MET A 1 128 ? 33.127 -4.350 -53.972 1.00 59.50 128 MET A CA 1
ATOM 1034 C C . MET A 1 128 ? 32.703 -5.104 -55.241 1.00 59.50 128 MET A C 1
ATOM 1036 O O . MET A 1 128 ? 33.577 -5.567 -55.969 1.00 59.50 128 MET A O 1
ATOM 1040 N N . ARG A 1 129 ? 31.397 -5.238 -55.511 1.00 58.84 129 ARG A N 1
ATOM 1041 C CA . ARG A 1 129 ? 30.877 -5.826 -56.760 1.00 58.84 129 ARG A CA 1
ATOM 1042 C C . ARG A 1 129 ? 30.930 -4.854 -57.943 1.00 58.84 129 ARG A C 1
ATOM 1044 O O . ARG A 1 129 ? 31.066 -5.309 -59.070 1.00 58.84 129 ARG A O 1
ATOM 1051 N N . HIS A 1 130 ? 30.855 -3.547 -57.687 1.00 52.88 130 HIS A N 1
ATOM 1052 C CA . HIS A 1 130 ? 31.003 -2.499 -58.702 1.00 52.88 130 HIS A CA 1
ATOM 1053 C C . HIS A 1 130 ? 32.457 -2.105 -58.994 1.00 52.88 130 HIS A C 1
ATOM 1055 O O . HIS A 1 130 ? 32.697 -1.411 -59.982 1.00 52.88 130 HIS A O 1
ATOM 1061 N N . VAL A 1 131 ? 33.439 -2.560 -58.200 1.00 52.88 131 VAL A N 1
ATOM 1062 C CA . VAL A 1 131 ? 34.844 -2.541 -58.632 1.00 52.88 131 VAL A CA 1
ATOM 1063 C C . VAL A 1 131 ? 34.959 -3.506 -59.807 1.00 52.88 131 VAL A C 1
ATOM 1065 O O . VAL A 1 131 ? 35.029 -4.722 -59.627 1.00 52.88 131 VAL A O 1
ATOM 1068 N N . SER A 1 132 ? 34.923 -2.942 -61.012 1.00 48.47 132 SER A N 1
ATOM 1069 C CA . SER A 1 132 ? 35.052 -3.674 -62.266 1.00 48.47 132 SER A CA 1
ATOM 1070 C C . SER A 1 132 ? 36.262 -4.626 -62.225 1.00 48.47 132 SER A C 1
ATOM 1072 O O . SER A 1 132 ? 37.305 -4.270 -61.659 1.00 48.47 132 SER A O 1
ATOM 1074 N N . PRO A 1 133 ? 36.186 -5.817 -62.849 1.00 53.75 133 PRO A N 1
ATOM 1075 C CA . PRO A 1 133 ? 37.347 -6.693 -63.014 1.00 53.75 133 PRO A CA 1
ATOM 1076 C C . PRO A 1 133 ? 38.542 -5.966 -63.654 1.00 53.75 133 PRO A C 1
ATOM 1078 O O . PRO A 1 133 ? 39.687 -6.281 -63.337 1.00 53.75 133 PRO A O 1
ATOM 1081 N N . LEU A 1 134 ? 38.277 -4.935 -64.470 1.00 51.25 134 LEU A N 1
ATOM 1082 C CA . LEU A 1 134 ? 39.283 -4.077 -65.099 1.00 51.25 134 LEU A CA 1
ATOM 1083 C C . LEU A 1 134 ? 40.177 -3.343 -64.090 1.00 51.25 134 LEU A C 1
ATOM 1085 O O . LEU A 1 134 ? 41.381 -3.268 -64.305 1.00 51.25 134 LEU A O 1
ATOM 1089 N N . SER A 1 135 ? 39.652 -2.870 -62.956 1.00 52.66 135 SER A N 1
ATOM 1090 C CA . SER A 1 135 ? 40.468 -2.170 -61.945 1.00 52.66 135 SER A CA 1
ATOM 1091 C C . SER A 1 135 ? 41.412 -3.116 -61.189 1.00 52.66 135 SER A C 1
ATOM 1093 O O . SER A 1 135 ? 42.476 -2.702 -60.733 1.00 52.66 135 SER A O 1
ATOM 1095 N N . ARG A 1 136 ? 41.037 -4.399 -61.050 1.00 48.34 136 ARG A N 1
ATOM 1096 C CA . ARG A 1 136 ? 41.919 -5.442 -60.489 1.00 48.34 136 ARG A CA 1
ATOM 1097 C C . ARG A 1 136 ? 42.923 -5.960 -61.510 1.00 48.34 136 ARG A C 1
ATOM 1099 O O . ARG A 1 136 ? 44.016 -6.350 -61.114 1.00 48.34 136 ARG A O 1
ATOM 1106 N N . MET A 1 137 ? 42.558 -5.968 -62.789 1.00 47.50 137 MET A N 1
ATOM 1107 C CA . MET A 1 137 ? 43.459 -6.349 -63.870 1.00 47.50 137 MET A CA 1
ATOM 1108 C C . MET A 1 137 ? 44.535 -5.276 -64.066 1.00 47.50 137 MET A C 1
ATOM 1110 O O . MET A 1 137 ? 45.702 -5.630 -64.092 1.00 47.50 137 MET A O 1
ATOM 1114 N N . ASN A 1 138 ? 44.195 -3.981 -64.029 1.00 50.81 138 ASN A N 1
ATOM 1115 C CA . ASN A 1 138 ? 45.187 -2.903 -64.172 1.00 50.81 138 ASN A CA 1
ATOM 1116 C C . ASN A 1 138 ? 46.279 -2.920 -63.084 1.00 50.81 138 ASN A C 1
ATOM 1118 O O . ASN A 1 138 ? 47.421 -2.604 -63.369 1.00 50.81 138 ASN A O 1
ATOM 1122 N N . ARG A 1 139 ? 45.969 -3.374 -61.860 1.00 52.97 139 ARG A N 1
ATOM 1123 C CA . ARG A 1 139 ? 46.984 -3.584 -60.804 1.00 52.97 139 ARG A CA 1
ATOM 1124 C C . ARG A 1 139 ? 47.846 -4.836 -60.980 1.00 52.97 139 ARG A C 1
ATOM 1126 O O . ARG A 1 139 ? 48.853 -4.956 -60.300 1.00 52.97 139 ARG A O 1
ATOM 1133 N N . LYS A 1 140 ? 47.427 -5.796 -61.810 1.00 51.25 140 LYS A N 1
ATOM 1134 C CA . LYS A 1 140 ? 48.199 -7.012 -62.118 1.00 51.25 140 LYS A CA 1
ATOM 1135 C C . LYS A 1 140 ? 49.108 -6.860 -63.339 1.00 51.25 140 LYS A C 1
ATOM 1137 O O . LYS A 1 140 ? 49.923 -7.742 -63.540 1.00 51.25 140 LYS A O 1
ATOM 1142 N N . TRP A 1 141 ? 48.919 -5.814 -64.143 1.00 49.47 141 TRP A N 1
ATOM 1143 C CA . TRP A 1 141 ? 49.777 -5.480 -65.288 1.00 49.47 141 TRP A CA 1
ATOM 1144 C C . TRP A 1 141 ? 50.764 -4.351 -64.978 1.00 49.47 141 TRP A C 1
ATOM 1146 O O . TRP A 1 141 ? 51.618 -4.037 -65.802 1.00 49.47 141 TRP A O 1
ATOM 1156 N N . ASP A 1 142 ? 50.657 -3.754 -63.790 1.00 57.19 142 ASP A N 1
ATOM 1157 C CA . ASP A 1 142 ? 51.600 -2.772 -63.263 1.00 57.19 142 ASP A CA 1
ATOM 1158 C C . ASP A 1 142 ? 52.837 -3.514 -62.717 1.00 57.19 142 ASP A C 1
ATOM 1160 O O . ASP A 1 142 ? 53.137 -3.517 -61.525 1.00 57.19 142 ASP A O 1
ATOM 1164 N N . ASP A 1 143 ? 53.521 -4.234 -63.609 1.00 56.94 143 ASP A N 1
ATOM 1165 C CA . ASP A 1 143 ? 54.708 -5.054 -63.325 1.00 56.94 143 ASP A CA 1
ATOM 1166 C C . ASP A 1 143 ? 55.956 -4.191 -63.029 1.00 56.94 143 ASP A C 1
ATOM 1168 O O . ASP A 1 143 ? 57.076 -4.701 -63.025 1.00 56.94 143 ASP A O 1
ATOM 1172 N N . GLY A 1 144 ? 55.801 -2.873 -62.855 1.00 56.91 144 GLY A N 1
ATOM 1173 C CA . GLY A 1 144 ? 56.916 -1.935 -62.706 1.00 56.91 144 GLY A CA 1
ATOM 1174 C C . GLY A 1 144 ? 57.832 -1.873 -63.932 1.00 56.91 144 GLY A C 1
ATOM 1175 O O . GLY A 1 144 ? 58.985 -1.464 -63.811 1.00 56.91 144 GLY A O 1
ATOM 1176 N N . ARG A 1 145 ? 57.358 -2.308 -65.110 1.00 59.44 145 ARG A N 1
ATOM 1177 C CA . ARG A 1 145 ? 58.126 -2.167 -66.349 1.00 59.44 145 ARG A CA 1
ATOM 1178 C C . ARG A 1 145 ? 58.053 -0.715 -66.808 1.00 59.44 145 ARG A C 1
ATOM 1180 O O . ARG A 1 145 ? 56.939 -0.190 -66.877 1.00 59.44 145 ARG A O 1
ATOM 1187 N N . PRO A 1 146 ? 59.196 -0.095 -67.143 1.00 58.22 146 PRO A N 1
ATOM 1188 C CA . PRO A 1 146 ? 59.198 1.261 -67.649 1.00 58.22 146 PRO A CA 1
ATOM 1189 C C . PRO A 1 146 ? 58.311 1.325 -68.887 1.00 58.22 146 PRO A C 1
ATOM 1191 O O . PRO A 1 146 ? 58.347 0.452 -69.762 1.00 58.22 146 PRO A O 1
ATOM 1194 N N . THR A 1 147 ? 57.458 2.338 -68.925 1.00 62.09 147 THR A N 1
ATOM 1195 C CA . THR A 1 147 ? 56.621 2.594 -70.098 1.00 62.09 147 THR A CA 1
ATOM 1196 C C . THR A 1 147 ? 57.522 2.869 -71.304 1.00 62.09 147 THR A C 1
ATOM 1198 O O . THR A 1 147 ? 58.628 3.380 -71.150 1.00 62.09 147 THR A O 1
ATOM 1201 N N . ASN A 1 148 ? 57.076 2.560 -72.529 1.00 60.31 148 ASN A N 1
ATOM 1202 C CA . ASN A 1 148 ? 57.881 2.806 -73.740 1.00 60.31 148 ASN A CA 1
ATOM 1203 C C . ASN A 1 148 ? 58.406 4.254 -73.829 1.00 60.31 148 ASN A C 1
ATOM 1205 O O . ASN A 1 148 ? 59.447 4.483 -74.432 1.00 60.31 148 ASN A O 1
ATOM 1209 N N . GLN A 1 149 ? 57.717 5.212 -73.201 1.00 61.91 149 GL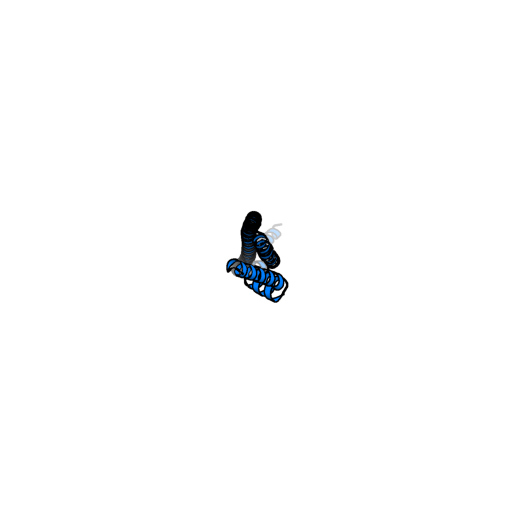N A N 1
ATOM 1210 C CA . GLN A 1 149 ? 58.167 6.595 -73.062 1.00 61.91 149 GLN A CA 1
ATOM 1211 C C .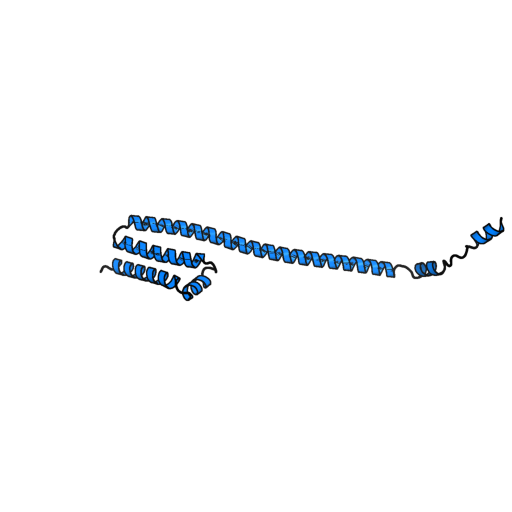 GLN A 1 149 ? 59.444 6.728 -72.210 1.00 61.91 149 GLN A C 1
ATOM 1213 O O . GLN A 1 149 ? 60.382 7.391 -72.636 1.00 61.91 149 GLN A O 1
ATOM 1218 N N . GLU A 1 150 ? 59.511 6.054 -71.058 1.00 63.00 150 GLU A N 1
ATOM 1219 C CA . GLU A 1 150 ? 60.687 6.054 -70.174 1.00 63.00 150 GLU A CA 1
ATOM 1220 C C . GLU A 1 150 ? 61.898 5.383 -70.836 1.00 63.00 150 GLU A C 1
ATOM 1222 O O . GLU A 1 150 ? 63.015 5.868 -70.695 1.00 63.00 150 GLU A O 1
ATOM 1227 N N . ILE A 1 151 ? 61.679 4.329 -71.632 1.00 63.62 151 ILE A N 1
ATOM 1228 C CA . ILE A 1 151 ? 62.747 3.674 -72.407 1.00 63.62 151 ILE A CA 1
ATOM 1229 C C . ILE A 1 151 ? 63.286 4.621 -73.493 1.00 63.62 151 ILE A C 1
ATOM 1231 O O . ILE A 1 151 ? 64.494 4.726 -73.687 1.00 63.62 151 ILE A O 1
ATOM 1235 N N . ILE A 1 152 ? 62.407 5.337 -74.203 1.00 61.56 152 ILE A N 1
ATOM 1236 C CA . ILE A 1 152 ? 62.811 6.290 -75.251 1.00 61.56 152 ILE A CA 1
ATOM 1237 C C . ILE A 1 152 ? 63.600 7.469 -74.662 1.00 61.56 152 ILE A C 1
ATOM 1239 O O . ILE A 1 152 ? 64.566 7.921 -75.280 1.00 61.56 152 ILE A O 1
ATOM 1243 N N . ASP A 1 153 ? 63.221 7.949 -73.477 1.00 66.12 153 ASP A N 1
ATOM 1244 C CA . ASP A 1 153 ? 63.923 9.041 -72.798 1.00 66.12 153 ASP A CA 1
ATOM 1245 C C . ASP A 1 153 ? 65.294 8.610 -72.246 1.00 66.12 153 ASP A C 1
ATOM 1247 O O . ASP A 1 153 ? 66.223 9.419 -72.217 1.00 66.12 153 ASP A O 1
ATOM 1251 N N . GLU A 1 154 ? 65.467 7.334 -71.882 1.00 65.19 154 GLU A N 1
ATOM 1252 C CA . GLU A 1 154 ? 66.755 6.780 -71.444 1.00 65.19 154 GLU A CA 1
ATOM 1253 C C . GLU A 1 154 ? 67.766 6.652 -72.601 1.00 65.19 154 GLU A C 1
ATOM 1255 O O . GLU A 1 154 ? 68.947 6.931 -72.412 1.00 65.19 154 GLU A O 1
ATOM 1260 N N . PHE A 1 155 ? 67.310 6.347 -73.823 1.00 58.16 155 PHE A N 1
ATOM 1261 C CA . PHE A 1 155 ? 68.160 6.299 -75.029 1.00 58.16 155 PHE A CA 1
ATOM 1262 C C . PHE A 1 155 ? 68.474 7.671 -75.651 1.00 58.16 155 PHE A C 1
ATOM 1264 O O . PHE A 1 155 ? 69.236 7.747 -76.616 1.00 58.16 155 PHE A O 1
ATOM 1271 N N . ARG A 1 156 ? 67.875 8.757 -75.146 1.00 59.41 156 ARG A N 1
ATOM 1272 C CA . ARG A 1 156 ? 68.129 10.132 -75.614 1.00 59.41 156 ARG A CA 1
ATOM 1273 C C . ARG A 1 156 ? 69.215 10.854 -74.791 1.00 59.41 156 ARG A C 1
ATOM 1275 O O . ARG A 1 156 ? 69.584 11.974 -75.147 1.00 59.41 156 ARG A O 1
ATOM 1282 N N . LYS A 1 157 ? 69.718 10.242 -73.714 1.00 49.50 157 LYS A N 1
ATOM 1283 C CA . LYS A 1 157 ? 70.918 10.688 -72.983 1.00 49.50 157 LYS A CA 1
ATOM 1284 C C . LYS A 1 157 ? 72.193 10.148 -73.618 1.00 49.50 157 LYS A C 1
ATOM 1286 O O . LYS A 1 157 ? 73.199 10.885 -73.539 1.00 49.50 157 LYS A O 1
#